Protein AF-A0A843DJU8-F1 (afdb_monomer)

Secondary structure (DSSP, 8-state):
-THHHHHHHHHHHHHHHHHHHHHHHHHHHHHHHHHHHHHHHHHHH-HHHHHH---EETTSSS-EE--HHHHHHHHHHHHHHHHHHHHHHHH-

Solvent-accessible surface area (backbone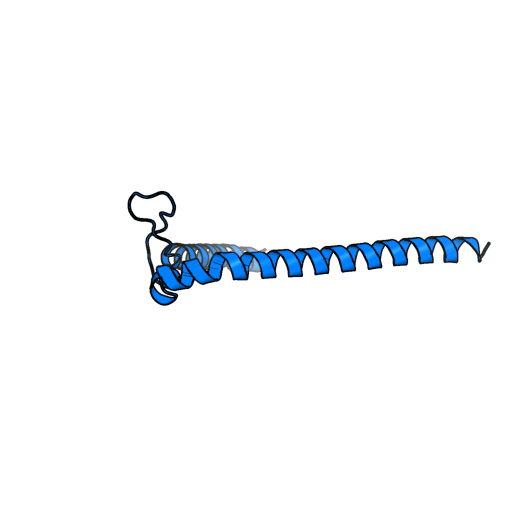 atoms only — not comparable to full-atom values): 5131 Å² total; per-residue (Å²): 129,76,70,65,57,56,56,54,51,52,52,52,52,49,52,52,51,52,50,50,51,49,52,52,50,50,51,54,49,52,51,53,52,46,50,70,64,46,51,61,55,40,68,75,62,31,64,63,48,29,53,65,22,68,51,72,32,76,86,46,101,69,66,32,68,15,42,26,48,57,54,53,50,53,51,51,52,53,51,55,48,46,69,51,50,52,59,52,65,73,73,109

Foldseek 3Di:
DPPVVVVVVVVVVVVVVVVVVVVVVVVVVVVVVCCVVVVVVCVVCPPCCLDCPQDQACPDPDHGRHCPVVVVVVVVVVVVCCVPCVVVVVVD

pLDDT: mean 89.19, std 10.12, range [52.69, 97.88]

Mean predicted aligned error: 7.85 Å

Structure (mmCIF, N/CA/C/O backbone):
data_AF-A0A843DJU8-F1
#
_entry.id   AF-A0A843DJU8-F1
#
loop_
_atom_site.group_PDB
_atom_site.id
_atom_site.type_symbol
_atom_site.label_atom_id
_atom_site.label_alt_id
_atom_site.label_comp_id
_atom_site.label_asym_id
_atom_site.label_entity_id
_atom_site.label_seq_id
_atom_site.pdbx_PDB_ins_code
_atom_site.Cartn_x
_atom_site.Cartn_y
_atom_site.Cartn_z
_atom_site.occupancy
_atom_site.B_iso_or_equiv
_atom_site.auth_seq_id
_atom_site.auth_comp_id
_atom_site.auth_asym_id
_atom_site.auth_atom_id
_atom_site.pdbx_PDB_model_num
ATOM 1 N N . MET A 1 1 ? 30.266 -2.411 -41.805 1.00 52.69 1 MET A N 1
ATOM 2 C CA . MET A 1 1 ? 28.879 -2.484 -41.281 1.00 52.69 1 MET A CA 1
ATOM 3 C C . MET A 1 1 ? 28.754 -2.798 -39.777 1.00 52.69 1 MET A C 1
ATOM 5 O O . MET A 1 1 ? 27.756 -2.409 -39.198 1.00 52.69 1 MET A O 1
ATOM 9 N N . ARG A 1 2 ? 29.740 -3.411 -39.094 1.00 57.97 2 ARG A N 1
ATOM 10 C CA . ARG A 1 2 ? 29.608 -3.891 -37.693 1.00 57.97 2 ARG A CA 1
ATOM 11 C C . ARG A 1 2 ? 29.722 -2.831 -36.570 1.00 57.97 2 ARG A C 1
ATOM 13 O O . ARG A 1 2 ? 29.235 -3.060 -35.474 1.00 57.97 2 ARG A O 1
ATOM 20 N N . LYS A 1 3 ? 30.328 -1.659 -36.816 1.00 54.19 3 LYS A N 1
ATOM 21 C CA . LYS A 1 3 ? 30.496 -0.599 -35.790 1.00 54.19 3 LYS A CA 1
ATOM 22 C C . LYS A 1 3 ? 29.211 0.183 -35.469 1.00 54.19 3 LYS A C 1
ATOM 24 O O . LYS A 1 3 ? 29.088 0.698 -34.364 1.00 54.19 3 LYS A O 1
ATOM 29 N N . ILE A 1 4 ? 28.272 0.270 -36.415 1.00 59.44 4 ILE A N 1
ATOM 30 C CA . ILE A 1 4 ? 27.055 1.095 -36.286 1.00 59.44 4 ILE A CA 1
ATOM 31 C C . ILE A 1 4 ? 26.049 0.438 -35.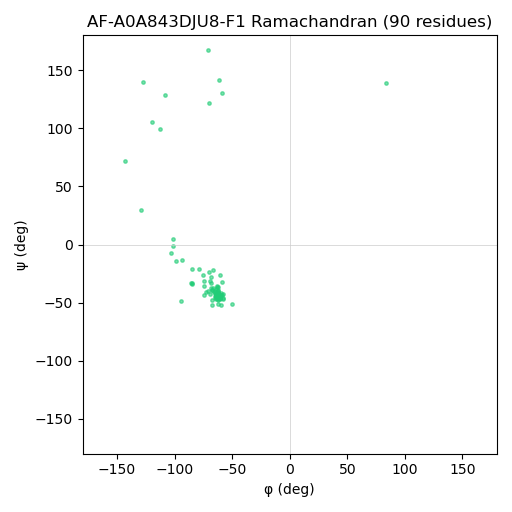322 1.00 59.44 4 ILE A C 1
ATOM 33 O O . ILE A 1 4 ? 25.347 1.132 -34.592 1.00 59.44 4 ILE A O 1
ATOM 37 N N . THR A 1 5 ? 26.024 -0.897 -35.256 1.00 64.62 5 THR A N 1
ATOM 38 C CA . THR A 1 5 ? 25.148 -1.665 -34.356 1.00 64.62 5 THR A CA 1
ATOM 39 C C . THR A 1 5 ? 25.520 -1.468 -32.882 1.00 64.62 5 THR A C 1
ATOM 41 O O . THR A 1 5 ? 24.643 -1.260 -32.052 1.00 64.62 5 THR A O 1
ATOM 44 N N . ASN A 1 6 ? 26.819 -1.408 -32.568 1.00 64.81 6 ASN A N 1
ATOM 45 C CA . ASN A 1 6 ? 27.318 -1.297 -31.190 1.00 64.81 6 ASN A CA 1
ATOM 46 C C . ASN A 1 6 ? 26.994 0.058 -30.530 1.00 64.81 6 ASN A C 1
ATOM 48 O O . ASN A 1 6 ? 26.764 0.123 -29.327 1.00 64.81 6 ASN A O 1
ATOM 52 N N . TRP A 1 7 ? 26.959 1.145 -31.309 1.00 65.50 7 TRP A N 1
ATOM 53 C CA . TRP A 1 7 ? 26.593 2.476 -30.802 1.00 65.50 7 TRP A CA 1
ATOM 54 C C . TRP A 1 7 ? 25.104 2.575 -30.471 1.00 65.50 7 TRP A C 1
ATOM 56 O O . TRP A 1 7 ? 24.737 3.136 -29.440 1.00 65.50 7 TRP A O 1
ATOM 66 N N . LYS A 1 8 ? 24.249 1.982 -31.314 1.00 74.19 8 LYS A N 1
ATOM 67 C CA . LYS A 1 8 ? 22.807 1.900 -31.053 1.00 74.19 8 LYS A CA 1
ATOM 68 C C . LYS A 1 8 ? 22.510 1.037 -29.825 1.00 74.19 8 LYS A C 1
ATOM 70 O O . LYS A 1 8 ? 21.693 1.423 -28.997 1.00 74.19 8 LYS A O 1
ATOM 75 N N . GLU A 1 9 ? 23.211 -0.085 -29.674 1.00 79.56 9 GLU A N 1
ATOM 76 C CA . GLU A 1 9 ? 23.046 -0.977 -28.522 1.00 79.56 9 GLU A CA 1
ATOM 77 C C . GLU A 1 9 ? 23.495 -0.320 -27.208 1.00 79.56 9 GLU A C 1
ATOM 79 O O . GLU A 1 9 ? 22.801 -0.423 -26.198 1.00 79.56 9 GLU A O 1
ATOM 84 N N . SER A 1 10 ? 24.605 0.427 -27.229 1.00 78.88 10 SER A N 1
ATOM 85 C CA . SER A 1 10 ? 25.069 1.197 -26.068 1.00 78.88 10 SER A CA 1
ATOM 86 C C . SER A 1 10 ? 24.061 2.278 -25.649 1.00 78.88 10 SER A C 1
ATOM 88 O O . SER A 1 10 ? 23.774 2.433 -24.462 1.00 78.88 10 SER A O 1
ATOM 90 N N . GLY A 1 11 ? 23.445 2.967 -26.619 1.00 86.88 11 GLY A N 1
ATOM 91 C CA . GLY A 1 11 ? 22.390 3.951 -26.357 1.00 86.88 11 GLY A CA 1
ATOM 92 C C . GLY A 1 11 ? 21.153 3.342 -25.688 1.00 86.88 11 GLY A C 1
ATOM 93 O O . GLY A 1 11 ? 20.678 3.869 -24.685 1.00 86.88 11 GLY A O 1
ATOM 94 N N . ILE A 1 12 ? 20.670 2.199 -26.189 1.00 89.12 12 ILE A N 1
ATOM 95 C CA . ILE A 1 12 ? 19.511 1.497 -25.608 1.00 89.12 12 ILE A CA 1
ATOM 96 C C . ILE A 1 12 ? 19.825 1.008 -24.190 1.00 89.12 12 ILE A C 1
ATOM 98 O O . ILE A 1 12 ? 19.020 1.213 -23.282 1.00 89.12 12 ILE A O 1
ATOM 102 N N . ARG A 1 13 ? 21.011 0.424 -23.972 1.00 86.06 13 ARG A N 1
ATOM 103 C CA . ARG A 1 13 ? 21.451 -0.006 -22.634 1.00 86.06 13 ARG A CA 1
ATOM 104 C C . ARG A 1 13 ? 21.505 1.164 -21.653 1.00 86.06 13 ARG A C 1
ATOM 106 O O . ARG A 1 13 ? 21.054 1.011 -20.523 1.00 86.06 13 ARG A O 1
ATOM 113 N N . GLY A 1 14 ? 21.996 2.326 -22.088 1.00 90.56 14 GLY A N 1
ATOM 114 C CA . GLY A 1 14 ? 22.003 3.544 -21.277 1.00 90.56 14 GLY A CA 1
ATOM 115 C C . GLY A 1 14 ? 20.595 3.990 -20.878 1.00 90.56 14 GLY A C 1
ATOM 116 O O . GLY A 1 14 ? 20.350 4.232 -19.701 1.00 90.56 14 GLY A O 1
ATOM 117 N N . VAL A 1 15 ? 19.656 4.027 -21.830 1.00 92.94 15 VAL A N 1
ATOM 118 C CA . VAL A 1 15 ? 18.257 4.425 -21.579 1.00 92.94 15 VAL A CA 1
ATOM 119 C C . VAL A 1 15 ? 17.545 3.455 -20.637 1.00 92.94 15 VAL A C 1
ATOM 121 O O . VAL A 1 15 ? 16.834 3.883 -19.732 1.00 92.94 15 VAL A O 1
ATOM 124 N N . TRP A 1 16 ? 17.732 2.147 -20.811 1.00 94.31 16 TRP A N 1
ATOM 125 C CA . TRP A 1 16 ? 17.135 1.159 -19.909 1.00 94.31 16 TRP A CA 1
ATOM 126 C C . TRP A 1 16 ? 17.738 1.226 -18.511 1.00 94.31 16 TRP A C 1
ATOM 128 O O . TRP A 1 16 ? 17.007 1.130 -17.529 1.00 94.31 16 TRP A O 1
ATOM 138 N N . PHE A 1 17 ? 19.050 1.443 -18.408 1.00 94.69 17 PHE A N 1
ATOM 139 C CA . PHE A 1 17 ? 19.718 1.579 -17.119 1.00 94.69 17 PHE A CA 1
ATOM 140 C C . PHE A 1 17 ? 19.242 2.821 -16.359 1.00 94.69 17 PHE A C 1
ATOM 142 O O . PHE A 1 17 ? 18.903 2.718 -15.182 1.00 94.69 17 PHE A O 1
ATOM 149 N N . THR A 1 18 ? 19.148 3.979 -17.022 1.00 95.31 18 THR A N 1
ATOM 150 C CA . THR A 1 18 ? 18.643 5.208 -16.390 1.00 95.31 18 THR A CA 1
ATOM 151 C C . THR A 1 18 ? 17.158 5.116 -16.060 1.00 95.31 18 THR A C 1
ATOM 153 O O . THR A 1 18 ? 16.749 5.579 -14.998 1.00 95.31 18 THR A O 1
ATOM 156 N N . SER A 1 19 ? 16.358 4.477 -16.916 1.00 95.25 19 SER A N 1
ATOM 157 C CA . SER A 1 19 ? 14.942 4.217 -16.648 1.00 95.25 19 SER A CA 1
ATOM 158 C C . SER A 1 19 ? 14.752 3.317 -15.425 1.00 95.25 19 SER A C 1
ATOM 160 O O . SER A 1 19 ? 13.946 3.648 -14.557 1.00 95.25 19 SER A O 1
ATOM 162 N N . ALA A 1 20 ? 15.528 2.235 -15.310 1.00 95.62 20 ALA A N 1
ATOM 163 C CA . ALA A 1 20 ? 15.497 1.355 -14.145 1.00 95.62 20 ALA A CA 1
ATOM 164 C C . ALA A 1 20 ? 15.916 2.099 -12.869 1.00 95.62 20 ALA A C 1
ATOM 166 O O . ALA A 1 20 ? 15.219 2.021 -11.861 1.00 95.62 20 ALA A O 1
ATOM 167 N N . LEU A 1 21 ? 16.997 2.886 -12.928 1.00 97.25 21 LEU A N 1
ATOM 168 C CA . LEU A 1 21 ? 17.449 3.727 -11.814 1.00 97.25 21 LEU A CA 1
ATOM 169 C C . LEU A 1 21 ? 16.372 4.714 -11.366 1.00 97.25 21 LEU A C 1
ATOM 171 O O . LEU A 1 21 ? 16.109 4.838 -10.172 1.00 97.25 21 LEU A O 1
ATOM 175 N N . PHE A 1 22 ? 15.732 5.394 -12.317 1.00 97.38 22 PHE A N 1
ATOM 176 C CA . PHE A 1 22 ? 14.668 6.345 -12.028 1.00 97.38 22 PHE A CA 1
ATOM 177 C C . PHE A 1 22 ? 13.446 5.659 -11.408 1.00 97.38 22 PHE A C 1
ATOM 179 O O . PHE A 1 22 ? 12.925 6.139 -10.405 1.00 97.38 22 PHE A O 1
ATOM 186 N N . ALA A 1 23 ? 13.026 4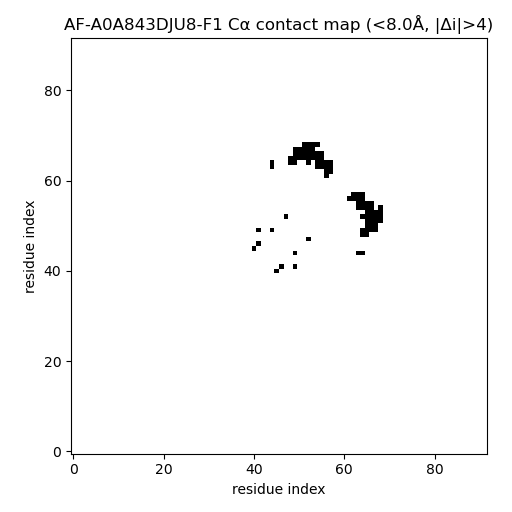.512 -11.949 1.00 97.00 23 ALA A N 1
ATOM 187 C CA . ALA A 1 23 ? 11.925 3.730 -11.395 1.00 97.00 23 ALA A CA 1
ATOM 188 C C . ALA A 1 23 ? 12.228 3.264 -9.961 1.00 97.00 23 ALA A C 1
ATOM 190 O O . ALA A 1 23 ? 11.398 3.437 -9.069 1.00 97.00 23 ALA A O 1
ATOM 191 N N . SER A 1 24 ? 13.429 2.737 -9.707 1.00 97.06 24 SER A N 1
ATOM 192 C CA . SER A 1 24 ? 13.851 2.333 -8.361 1.00 97.06 24 SER A CA 1
ATOM 193 C C . SER A 1 24 ? 13.904 3.516 -7.390 1.00 97.06 24 SER A C 1
ATOM 195 O O . SER A 1 24 ? 13.419 3.398 -6.266 1.00 97.06 24 SER A O 1
ATOM 197 N N . LEU A 1 25 ? 14.434 4.667 -7.816 1.00 97.88 25 LEU A N 1
ATOM 198 C CA . LEU A 1 25 ? 14.453 5.886 -7.003 1.00 97.88 25 LEU A CA 1
ATOM 199 C C . LEU A 1 25 ? 13.040 6.383 -6.684 1.00 97.88 25 LEU A C 1
ATOM 201 O O . LEU A 1 25 ? 12.778 6.754 -5.542 1.00 97.88 25 LEU A O 1
ATOM 205 N N . ALA A 1 26 ? 12.123 6.347 -7.652 1.00 97.06 26 ALA A N 1
ATOM 206 C CA . ALA A 1 26 ? 10.729 6.718 -7.434 1.00 97.06 26 ALA A CA 1
ATOM 207 C C . ALA A 1 26 ? 10.061 5.809 -6.392 1.00 97.06 26 ALA A C 1
ATOM 209 O O . ALA A 1 26 ? 9.382 6.304 -5.496 1.00 97.06 26 ALA A O 1
ATOM 210 N N . VAL A 1 27 ? 10.303 4.495 -6.452 1.00 97.31 27 VAL A N 1
ATOM 211 C CA . VAL A 1 27 ? 9.793 3.545 -5.450 1.00 97.31 27 VAL A CA 1
ATOM 212 C C . VAL A 1 27 ? 10.355 3.858 -4.064 1.00 97.31 27 VAL A C 1
ATOM 214 O O . VAL A 1 27 ? 9.586 3.954 -3.112 1.00 97.31 27 VAL A O 1
ATOM 217 N N . ILE A 1 28 ? 11.669 4.076 -3.942 1.00 97.69 28 ILE A N 1
ATOM 218 C CA . ILE A 1 28 ? 12.298 4.441 -2.661 1.00 97.69 28 ILE A CA 1
ATOM 219 C C . ILE A 1 28 ? 11.690 5.737 -2.1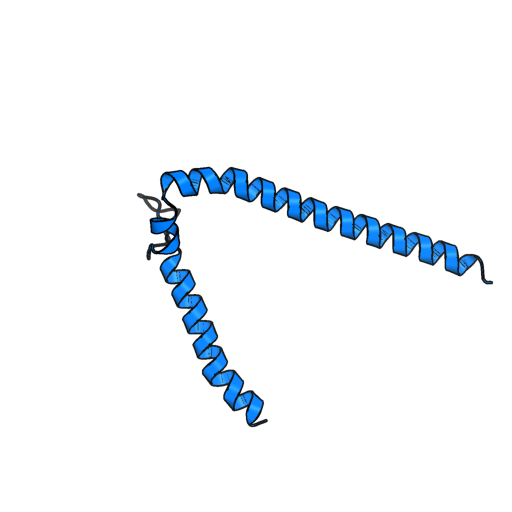13 1.00 97.69 28 ILE A C 1
ATOM 221 O O . ILE A 1 28 ? 11.381 5.817 -0.925 1.00 97.69 28 ILE A O 1
ATOM 225 N N . PHE A 1 29 ? 11.482 6.734 -2.973 1.00 97.31 29 PHE A N 1
ATOM 226 C CA . PHE A 1 29 ? 10.898 8.012 -2.584 1.00 97.31 29 PHE A CA 1
ATOM 227 C C . PHE A 1 29 ? 9.455 7.861 -2.091 1.00 97.31 29 PHE A C 1
ATOM 229 O O . PHE A 1 29 ? 9.118 8.374 -1.026 1.00 97.31 29 PHE A O 1
ATOM 236 N N . ILE A 1 30 ? 8.618 7.116 -2.820 1.00 96.62 30 ILE A N 1
ATOM 237 C CA . ILE A 1 30 ? 7.224 6.863 -2.433 1.00 96.62 30 ILE A CA 1
ATOM 238 C C . ILE A 1 30 ? 7.166 6.091 -1.113 1.00 96.62 30 ILE A C 1
ATOM 240 O O . ILE A 1 30 ? 6.401 6.469 -0.230 1.00 96.62 30 ILE A O 1
ATOM 244 N N . LEU A 1 31 ? 7.989 5.053 -0.943 1.00 95.94 31 LEU A N 1
ATOM 245 C CA . LEU A 1 31 ? 8.052 4.291 0.308 1.00 95.94 31 LEU A CA 1
ATOM 246 C C . LEU A 1 31 ? 8.499 5.172 1.479 1.00 95.94 31 LEU A C 1
ATOM 248 O O . LEU A 1 31 ? 7.880 5.136 2.539 1.00 95.94 31 LEU A O 1
ATOM 252 N N . GLY A 1 32 ? 9.532 5.995 1.285 1.00 96.25 32 GLY A N 1
ATOM 253 C CA . GLY A 1 32 ? 10.001 6.936 2.302 1.00 96.25 32 GLY A CA 1
ATOM 254 C C . GLY A 1 32 ? 8.922 7.947 2.699 1.00 96.25 32 GLY A C 1
ATOM 255 O O . GLY A 1 32 ? 8.665 8.142 3.886 1.00 96.25 32 GLY A O 1
ATOM 256 N N . TYR A 1 33 ? 8.242 8.537 1.715 1.00 95.50 33 TYR A N 1
ATOM 257 C CA . TYR A 1 33 ? 7.138 9.468 1.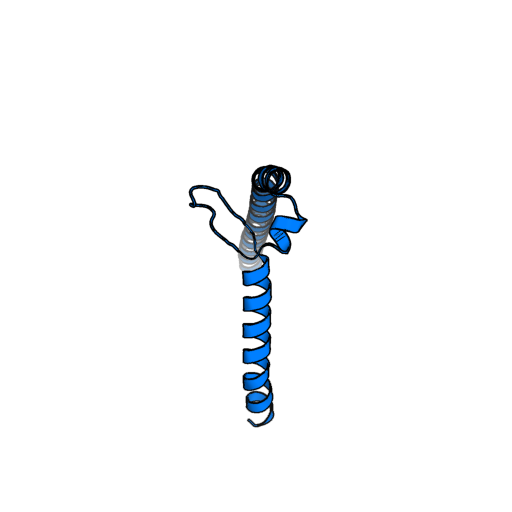947 1.00 95.50 33 TYR A CA 1
ATOM 258 C C . TYR A 1 33 ? 5.966 8.807 2.686 1.00 95.50 33 TYR A C 1
ATOM 260 O O . TYR A 1 33 ? 5.444 9.372 3.651 1.00 95.50 33 TYR A O 1
ATOM 268 N N . LEU A 1 34 ? 5.583 7.595 2.273 1.00 94.00 34 LEU A N 1
ATOM 269 C CA . LEU A 1 34 ? 4.511 6.830 2.903 1.00 94.00 34 LEU A CA 1
ATOM 270 C C . LEU A 1 34 ? 4.839 6.532 4.367 1.00 94.00 34 LEU A C 1
ATOM 272 O O . LEU A 1 34 ? 3.994 6.733 5.227 1.00 94.00 34 LEU A O 1
ATOM 276 N N . LEU A 1 35 ? 6.065 6.100 4.675 1.00 91.81 35 LEU A N 1
ATOM 277 C CA . LEU A 1 35 ? 6.457 5.802 6.054 1.00 91.81 35 LEU A CA 1
ATOM 278 C C . LEU A 1 35 ? 6.385 7.047 6.943 1.00 91.81 35 LEU A C 1
ATOM 280 O O . LEU A 1 35 ? 5.796 6.983 8.017 1.00 91.81 35 LEU A O 1
ATOM 284 N N . ILE A 1 36 ? 6.924 8.181 6.486 1.00 93.44 36 ILE A N 1
ATOM 285 C CA . ILE A 1 36 ? 6.932 9.437 7.257 1.00 93.44 36 ILE A CA 1
ATOM 286 C C . ILE A 1 36 ? 5.50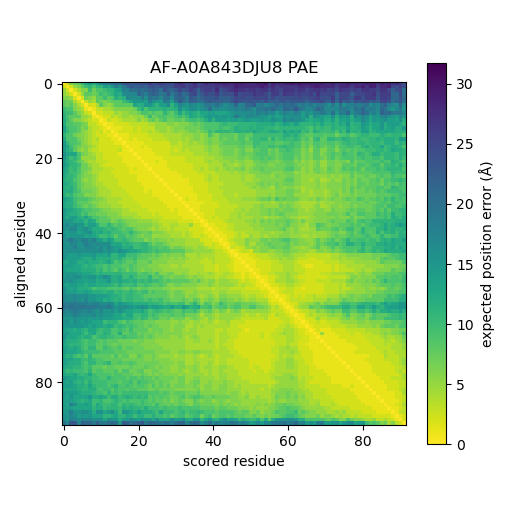8 9.940 7.531 1.00 93.44 36 ILE A C 1
ATOM 288 O O . ILE A 1 36 ? 5.235 10.440 8.618 1.00 93.44 36 ILE A O 1
ATOM 292 N N . THR A 1 37 ? 4.604 9.808 6.560 1.00 88.50 37 THR A N 1
ATOM 293 C CA . THR A 1 37 ? 3.223 10.302 6.681 1.00 88.50 37 THR A CA 1
ATOM 294 C C . THR A 1 37 ? 2.290 9.320 7.386 1.00 88.50 37 THR A C 1
ATOM 296 O O . THR A 1 37 ? 1.409 9.749 8.124 1.00 88.50 37 THR A O 1
ATOM 299 N N . ALA A 1 38 ? 2.488 8.012 7.210 1.00 86.81 38 ALA A N 1
ATOM 300 C CA . ALA A 1 38 ? 1.617 6.988 7.780 1.00 86.81 38 ALA A CA 1
ATOM 301 C C . ALA A 1 38 ? 1.982 6.619 9.226 1.00 86.81 38 ALA A C 1
ATOM 303 O O . ALA A 1 38 ? 1.086 6.332 10.014 1.00 86.81 38 ALA A O 1
ATOM 304 N N . LEU A 1 39 ? 3.267 6.650 9.612 1.00 88.12 39 LEU A N 1
ATOM 305 C CA . LEU A 1 39 ? 3.704 6.371 10.992 1.00 88.12 39 LEU A CA 1
ATOM 306 C C . LEU A 1 39 ? 2.940 7.165 12.069 1.00 88.12 39 LEU A C 1
ATOM 308 O O . LEU A 1 39 ? 2.439 6.527 12.994 1.00 88.12 39 LEU A O 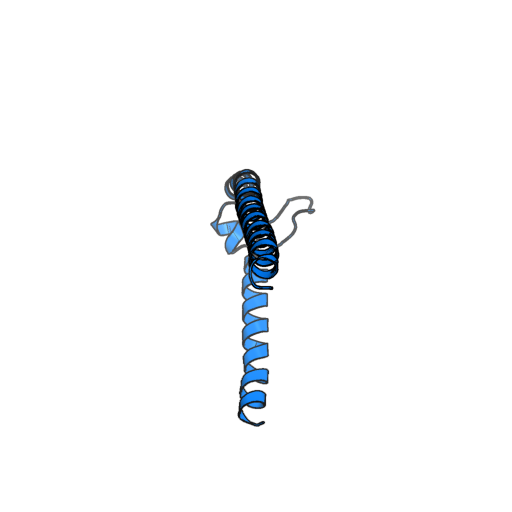1
ATOM 312 N N . PRO A 1 40 ? 2.808 8.505 11.990 1.00 86.00 40 PRO A N 1
ATOM 313 C CA . PRO A 1 40 ? 2.046 9.260 12.985 1.00 86.00 40 PRO A CA 1
ATOM 314 C C . PRO A 1 40 ? 0.564 8.861 13.017 1.00 86.00 40 PRO A C 1
ATOM 316 O O . PRO A 1 40 ? 0.002 8.730 14.099 1.00 86.00 40 PRO A O 1
ATOM 319 N N . ALA A 1 41 ? -0.045 8.550 11.867 1.00 82.62 41 ALA A N 1
ATOM 320 C CA . ALA A 1 41 ? -1.426 8.069 11.815 1.00 82.62 41 ALA A CA 1
ATOM 321 C C . ALA A 1 41 ? -1.600 6.709 12.521 1.00 82.62 41 ALA A C 1
ATOM 323 O O . ALA A 1 41 ? -2.581 6.497 13.233 1.00 82.62 41 ALA A O 1
ATOM 324 N N . PHE A 1 42 ? -0.627 5.798 12.395 1.00 85.31 42 PHE A N 1
ATOM 325 C CA . PHE A 1 42 ? -0.637 4.526 13.126 1.00 85.31 42 PHE A CA 1
ATOM 326 C C . PHE A 1 42 ? -0.430 4.690 14.634 1.00 85.31 42 PHE A C 1
ATOM 328 O O . PHE A 1 42 ? -0.902 3.845 15.394 1.00 85.31 42 PHE A O 1
ATOM 335 N N . LEU A 1 43 ? 0.269 5.739 15.075 1.00 83.50 43 LEU A N 1
ATOM 336 C CA . LEU A 1 43 ? 0.435 6.048 16.498 1.00 83.50 43 LEU A CA 1
ATOM 337 C C . LEU A 1 43 ? -0.843 6.630 17.112 1.00 83.50 43 LEU A C 1
ATOM 339 O O . LEU A 1 43 ? -1.136 6.327 18.265 1.00 83.50 43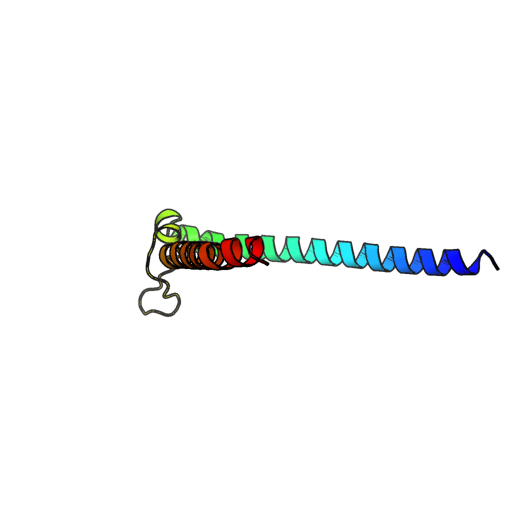 LEU A O 1
ATOM 343 N N . GLU A 1 44 ? -1.597 7.431 16.358 1.00 82.19 44 GLU A N 1
ATOM 344 C CA . GLU A 1 44 ? -2.868 8.009 16.816 1.00 82.19 44 GLU A CA 1
ATOM 345 C C . GLU A 1 44 ? -4.002 6.978 16.858 1.00 82.19 44 GLU A C 1
ATOM 347 O O . GLU A 1 44 ? -4.756 6.934 17.827 1.00 82.19 44 GLU A O 1
ATOM 352 N N . VAL A 1 45 ? -4.116 6.138 15.824 1.00 84.50 45 VAL A N 1
ATOM 353 C CA . VAL A 1 45 ? -5.188 5.131 15.720 1.00 84.50 45 VAL A CA 1
ATOM 354 C C . VAL A 1 45 ? -4.826 3.836 16.451 1.00 84.50 45 VAL A C 1
ATOM 356 O O . VAL A 1 45 ? -5.699 3.173 16.992 1.00 84.50 45 VAL A O 1
ATOM 359 N N . GLY A 1 46 ? -3.546 3.461 16.477 1.00 85.81 46 GLY A N 1
ATOM 360 C CA . GLY A 1 46 ? -3.094 2.144 16.921 1.00 85.81 46 GLY A CA 1
ATOM 361 C C . GLY A 1 46 ? -3.183 1.087 15.813 1.00 85.81 46 GLY A C 1
ATOM 362 O O . GLY A 1 46 ? -4.143 1.008 15.048 1.00 85.81 46 GLY A O 1
ATOM 363 N N . ILE A 1 47 ? -2.165 0.223 15.723 1.00 87.88 47 ILE A N 1
ATOM 364 C CA . ILE A 1 47 ? -2.066 -0.804 14.666 1.00 87.88 47 ILE A CA 1
ATOM 365 C C . ILE A 1 47 ? -3.213 -1.825 14.751 1.00 87.88 47 ILE A C 1
ATOM 367 O O . ILE A 1 47 ? -3.710 -2.277 13.723 1.00 87.88 47 ILE A O 1
ATOM 371 N N . PHE A 1 48 ? -3.647 -2.189 15.962 1.00 88.81 48 PHE A N 1
ATOM 372 C CA . PHE A 1 48 ? -4.738 -3.150 16.150 1.00 88.81 48 PHE A CA 1
ATOM 373 C C . PHE A 1 48 ? -6.084 -2.598 15.673 1.00 88.81 48 PHE A C 1
ATOM 375 O O . PHE A 1 48 ? -6.768 -3.280 14.911 1.00 88.81 48 PHE A O 1
ATOM 382 N N . ASP A 1 49 ? -6.431 -1.368 16.053 1.00 88.25 49 ASP A N 1
ATOM 383 C CA . ASP A 1 49 ? -7.692 -0.739 15.645 1.00 88.25 49 ASP A CA 1
ATOM 384 C C . ASP A 1 49 ? -7.700 -0.409 14.149 1.00 88.25 49 ASP A C 1
ATOM 386 O O . ASP A 1 49 ? -8.730 -0.537 13.490 1.00 88.25 49 ASP A O 1
ATOM 390 N N . PHE A 1 50 ? -6.539 -0.098 13.566 1.00 89.19 50 PHE A N 1
ATOM 391 C CA . PHE A 1 50 ? -6.394 0.002 12.116 1.00 89.19 50 PHE A CA 1
ATOM 392 C C . PHE A 1 50 ? -6.668 -1.341 11.415 1.00 89.19 50 PHE A C 1
ATOM 394 O O . PHE A 1 50 ? -7.472 -1.398 10.487 1.00 89.19 50 PHE A O 1
ATOM 401 N N . LEU A 1 51 ? -6.035 -2.438 11.850 1.00 90.75 51 LEU A N 1
ATOM 402 C CA . LEU A 1 51 ? -6.140 -3.740 11.174 1.00 90.75 51 LEU A CA 1
ATOM 403 C C . LEU A 1 51 ? -7.499 -4.424 11.366 1.00 90.75 51 LEU A C 1
ATOM 405 O O . LEU A 1 51 ? -8.018 -5.018 10.421 1.00 90.75 51 LEU A O 1
ATOM 409 N N . PHE A 1 52 ? -8.060 -4.368 12.573 1.00 90.38 52 PHE A N 1
ATOM 410 C CA . PHE A 1 52 ? -9.293 -5.080 12.926 1.00 90.38 52 PHE A CA 1
ATOM 411 C C . PHE A 1 52 ? -10.530 -4.177 12.976 1.00 90.38 52 PHE A C 1
ATOM 413 O O . PHE A 1 52 ? -11.645 -4.686 13.089 1.00 90.38 52 PHE A O 1
ATOM 420 N N . GLY A 1 53 ? -10.362 -2.858 12.853 1.00 90.12 53 GLY A N 1
ATOM 421 C CA . GLY A 1 53 ? -11.473 -1.919 12.766 1.00 90.12 53 GLY A CA 1
ATOM 422 C C . GLY A 1 53 ? -12.351 -2.188 11.544 1.00 90.12 53 GLY A C 1
ATOM 423 O O . GLY A 1 53 ? -11.870 -2.528 10.462 1.00 90.12 53 GLY A O 1
ATOM 424 N N . THR A 1 54 ? -13.660 -2.042 11.716 1.00 90.06 54 THR A N 1
ATOM 425 C CA . THR A 1 54 ? -14.663 -2.348 10.684 1.00 90.06 54 THR A CA 1
ATOM 426 C C . THR A 1 54 ? -15.153 -1.118 9.926 1.00 90.06 54 THR A C 1
ATOM 428 O O . THR A 1 54 ? -15.781 -1.269 8.880 1.00 90.06 54 THR A O 1
ATOM 431 N N . GLU A 1 55 ? -14.870 0.083 10.429 1.00 89.75 55 GLU A N 1
ATOM 432 C CA . GLU A 1 55 ? -15.320 1.342 9.843 1.00 89.75 55 GLU A CA 1
ATOM 433 C C . GLU A 1 55 ? -14.162 2.097 9.185 1.00 89.75 55 GLU A C 1
ATOM 435 O O . GLU A 1 55 ? -13.127 2.353 9.803 1.00 89.75 55 GLU A O 1
ATOM 440 N N . TRP A 1 56 ? -14.382 2.487 7.929 1.00 89.88 56 TRP A N 1
ATOM 441 C CA . TRP A 1 56 ? -13.492 3.344 7.158 1.00 89.88 56 TRP A CA 1
ATOM 442 C C . TRP A 1 56 ? -14.187 4.685 6.897 1.00 89.88 56 TRP A C 1
ATOM 444 O O . TRP A 1 56 ? -15.017 4.792 5.990 1.00 89.88 56 TRP A O 1
ATOM 454 N N . ASN A 1 57 ? -13.864 5.705 7.694 1.00 90.88 57 ASN A N 1
ATOM 455 C CA . ASN A 1 57 ? -14.434 7.046 7.582 1.00 90.88 57 ASN A CA 1
ATOM 456 C C . ASN A 1 57 ? -13.390 8.146 7.875 1.00 90.88 57 ASN A C 1
ATOM 458 O O . ASN A 1 57 ? -13.454 8.823 8.905 1.00 90.88 57 ASN A O 1
ATOM 462 N N . PRO A 1 58 ? -12.428 8.373 6.964 1.00 86.19 58 PRO A N 1
ATOM 463 C CA . PRO A 1 58 ? -11.381 9.381 7.149 1.00 86.19 58 PRO A CA 1
ATOM 464 C C . PRO A 1 58 ? -11.907 10.827 7.140 1.00 86.19 58 PRO A C 1
ATOM 466 O O . PRO A 1 58 ? -11.250 11.724 7.658 1.00 86.19 58 PRO A O 1
ATOM 469 N N . THR A 1 59 ? -13.084 11.070 6.554 1.00 89.56 59 THR A N 1
ATOM 470 C CA . THR A 1 59 ? -13.709 12.402 6.428 1.00 89.56 59 THR A CA 1
ATOM 471 C C . THR A 1 59 ? -14.828 12.652 7.444 1.00 89.56 59 THR A C 1
ATOM 473 O O . THR A 1 59 ? -15.525 13.662 7.349 1.00 89.56 59 THR A O 1
ATOM 476 N N . GLY A 1 60 ? -15.057 11.719 8.370 1.00 84.94 60 GLY A N 1
ATOM 477 C CA . GLY A 1 60 ? -16.106 11.817 9.381 1.00 84.94 60 GLY A CA 1
ATOM 478 C C . GLY A 1 60 ? -15.814 12.876 10.443 1.00 84.94 60 GLY A C 1
ATOM 479 O O . GLY A 1 60 ? -14.690 13.352 10.582 1.00 84.94 60 GLY A O 1
ATOM 480 N N . SER A 1 61 ? -16.827 13.215 11.247 1.00 84.94 61 SER A N 1
ATOM 481 C CA . SER A 1 61 ? -16.660 14.092 12.419 1.00 84.94 61 SER A CA 1
ATOM 482 C C . SER A 1 61 ? -15.652 13.536 13.429 1.00 84.94 61 SER A C 1
ATOM 484 O O . SER A 1 61 ? -14.951 14.297 14.089 1.00 84.94 61 SER A O 1
ATOM 486 N N . THR A 1 62 ? -15.574 12.209 13.527 1.00 83.88 62 THR A N 1
ATOM 487 C CA . THR A 1 62 ? -14.517 11.462 14.211 1.00 83.88 62 THR A CA 1
ATOM 488 C C . THR A 1 62 ? -13.840 10.565 13.173 1.00 83.88 62 THR A C 1
ATOM 490 O O . THR A 1 62 ? -14.466 9.592 12.744 1.00 83.88 62 THR A O 1
ATOM 493 N N . PRO A 1 63 ? -12.618 10.893 12.716 1.00 83.50 63 PRO A N 1
ATOM 494 C CA . PRO A 1 63 ? -11.929 10.104 11.700 1.00 83.50 63 PRO A CA 1
ATOM 495 C C . PRO A 1 63 ? -11.716 8.652 12.146 1.00 83.50 63 PRO A C 1
ATOM 497 O O . PRO A 1 63 ? -11.211 8.411 13.242 1.00 83.50 63 PRO A O 1
ATOM 500 N N . SER A 1 64 ? -12.071 7.691 11.291 1.00 86.81 64 SER A N 1
ATOM 501 C CA . SER A 1 64 ? -11.822 6.261 11.506 1.00 86.81 64 SER A CA 1
ATOM 502 C C . SER A 1 64 ? -11.113 5.638 10.302 1.00 86.81 64 SER A C 1
ATOM 504 O O . SER A 1 64 ? -11.402 5.956 9.147 1.00 86.81 64 SER A O 1
ATOM 506 N N . TYR A 1 65 ? -10.153 4.755 10.577 1.00 89.00 65 TYR A N 1
ATOM 507 C CA . TYR A 1 65 ? -9.246 4.183 9.574 1.00 89.00 65 TYR A CA 1
ATOM 508 C C . TYR A 1 65 ? -9.192 2.649 9.644 1.00 89.00 65 TYR A C 1
ATOM 510 O O . TYR A 1 65 ? -8.171 2.047 9.327 1.00 89.00 65 TYR A O 1
ATOM 518 N N . GLY A 1 66 ? -10.274 1.998 10.074 1.00 91.06 66 GLY A N 1
ATOM 519 C CA . GLY A 1 66 ? -10.343 0.542 10.167 1.00 91.06 66 GLY A CA 1
ATOM 520 C C . GLY A 1 66 ? -10.391 -0.119 8.787 1.00 91.06 66 GLY A C 1
ATOM 521 O O . GLY A 1 66 ? -11.305 0.135 8.002 1.00 91.06 66 GLY A O 1
ATOM 522 N N . ILE A 1 67 ? -9.426 -0.990 8.485 1.00 93.50 67 ILE A N 1
ATOM 523 C CA . ILE A 1 67 ? -9.339 -1.710 7.203 1.00 93.50 67 ILE A CA 1
ATOM 524 C C . ILE A 1 67 ? -9.823 -3.163 7.275 1.00 93.50 67 ILE A C 1
ATOM 526 O O . ILE A 1 67 ? -9.842 -3.850 6.254 1.00 93.50 67 ILE A O 1
ATOM 530 N N . GLY A 1 68 ? -10.243 -3.651 8.441 1.00 93.62 68 GLY A N 1
ATOM 531 C CA . GLY A 1 68 ? -10.643 -5.046 8.644 1.00 93.62 68 GLY A CA 1
ATOM 532 C C . GLY A 1 68 ? -11.782 -5.481 7.719 1.00 93.62 68 GLY A C 1
ATOM 533 O O . GLY A 1 68 ? -11.709 -6.540 7.093 1.00 93.62 68 GLY A O 1
ATOM 534 N N . ALA A 1 69 ? -12.794 -4.626 7.539 1.00 93.06 69 ALA A N 1
ATOM 535 C CA . ALA A 1 69 ? -13.884 -4.885 6.596 1.00 93.06 69 ALA A CA 1
ATOM 536 C C . ALA A 1 69 ? -13.397 -4.963 5.134 1.00 93.06 69 ALA A C 1
ATOM 538 O O . ALA A 1 69 ? -13.885 -5.792 4.363 1.00 93.06 69 ALA A O 1
ATOM 539 N N . LEU A 1 70 ? -12.398 -4.154 4.760 1.00 94.69 70 LEU A N 1
ATOM 540 C CA . LEU A 1 70 ? -11.795 -4.170 3.423 1.00 94.69 70 LEU A CA 1
ATOM 541 C C . LEU A 1 70 ? -10.999 -5.462 3.192 1.00 94.69 70 LEU A C 1
ATOM 543 O O . LEU A 1 70 ? -11.126 -6.086 2.137 1.00 94.69 70 LEU A O 1
ATOM 547 N N . ILE A 1 71 ? -10.231 -5.909 4.192 1.00 95.44 71 ILE A N 1
ATOM 548 C CA . ILE A 1 71 ? -9.493 -7.180 4.134 1.00 95.44 71 ILE A CA 1
ATOM 549 C C . ILE A 1 71 ? -10.470 -8.344 3.940 1.00 95.44 71 ILE A C 1
ATOM 551 O O . ILE A 1 71 ? -10.324 -9.119 2.996 1.00 95.44 71 ILE A O 1
ATOM 555 N N . VAL A 1 72 ? -11.505 -8.447 4.777 1.00 95.94 72 VAL A N 1
ATOM 556 C CA . VAL A 1 72 ? -12.494 -9.531 4.666 1.00 95.94 72 VAL A CA 1
ATOM 557 C C . VAL A 1 72 ? -13.217 -9.478 3.318 1.00 95.94 72 VAL A C 1
ATOM 559 O O . VAL A 1 72 ? -13.354 -10.509 2.661 1.00 95.94 72 VAL A O 1
ATOM 562 N N . GLY A 1 73 ? -13.613 -8.289 2.857 1.00 95.19 73 GLY A N 1
ATOM 563 C CA . GLY A 1 73 ? -14.250 -8.112 1.552 1.00 95.19 73 GLY A CA 1
ATOM 564 C C . GLY A 1 73 ? -13.382 -8.606 0.391 1.00 95.19 73 GLY A C 1
ATOM 565 O O . GLY A 1 73 ? -13.859 -9.366 -0.451 1.00 95.19 73 GLY A O 1
ATOM 566 N N . THR A 1 74 ? -12.095 -8.249 0.362 1.00 96.44 74 THR A N 1
ATOM 567 C CA . THR A 1 74 ? -11.173 -8.708 -0.697 1.00 96.44 74 THR A CA 1
ATOM 568 C C . THR A 1 74 ? -10.954 -10.221 -0.675 1.00 96.44 74 THR A C 1
ATOM 570 O O . THR A 1 74 ? -10.955 -10.853 -1.736 1.00 96.44 74 THR A O 1
ATOM 573 N N . LEU A 1 75 ? -10.836 -10.826 0.511 1.00 97.25 75 LEU A N 1
ATOM 574 C CA . LEU A 1 75 ? -10.716 -12.279 0.657 1.00 97.25 75 LEU A CA 1
ATOM 575 C C . LEU A 1 75 ? -11.978 -13.000 0.176 1.00 97.25 75 LEU A C 1
ATOM 577 O O . LEU A 1 75 ? -11.871 -13.985 -0.555 1.00 97.25 75 LEU A O 1
ATOM 581 N N . LEU A 1 76 ? -13.162 -12.491 0.524 1.00 97.38 76 LEU A N 1
ATOM 582 C CA . LEU A 1 76 ? -14.439 -13.055 0.082 1.00 97.38 76 LEU A CA 1
ATOM 583 C C . LEU A 1 76 ? -14.614 -12.955 -1.435 1.00 97.38 76 LEU A C 1
ATOM 585 O O . LEU A 1 76 ? -15.011 -13.936 -2.060 1.00 97.38 76 LEU A O 1
ATOM 589 N N . VAL A 1 77 ? -14.278 -11.812 -2.039 1.00 97.44 77 VAL A N 1
ATOM 590 C CA . VAL A 1 77 ? -14.325 -11.641 -3.500 1.00 97.44 77 VAL A CA 1
ATOM 591 C C . VAL A 1 77 ? -13.344 -12.588 -4.187 1.00 97.44 77 VAL A C 1
ATOM 593 O O . VAL A 1 77 ? -13.713 -13.244 -5.157 1.00 97.44 77 VAL A O 1
ATOM 596 N N . THR A 1 78 ? -12.122 -12.717 -3.668 1.00 97.19 78 THR A N 1
ATOM 597 C CA . THR A 1 78 ? -11.106 -13.619 -4.231 1.00 97.19 78 THR A CA 1
ATOM 598 C C . THR A 1 78 ? -11.545 -15.079 -4.128 1.00 97.19 78 THR A C 1
ATOM 600 O O . THR A 1 78 ? -11.469 -15.819 -5.108 1.00 97.19 78 THR A O 1
ATOM 603 N N . ALA A 1 79 ? -12.061 -15.496 -2.970 1.00 97.81 79 ALA A N 1
ATOM 604 C CA . ALA A 1 79 ? -12.583 -16.843 -2.767 1.00 97.81 79 ALA A CA 1
ATOM 605 C C . ALA A 1 79 ? -13.792 -17.127 -3.670 1.00 97.81 79 ALA A C 1
ATOM 607 O O . ALA A 1 79 ? -13.826 -18.155 -4.344 1.00 97.81 79 ALA A O 1
ATOM 608 N N . GLY A 1 80 ? -14.744 -16.195 -3.746 1.00 97.50 80 GLY A N 1
ATOM 609 C CA . GLY A 1 80 ? -15.900 -16.292 -4.635 1.00 97.50 80 GLY A CA 1
ATOM 610 C C . GLY A 1 80 ? -15.498 -16.389 -6.107 1.00 97.50 80 GLY A C 1
ATOM 611 O O . GLY A 1 80 ? -16.010 -17.241 -6.831 1.00 97.50 80 GLY A O 1
ATOM 612 N N . ALA A 1 81 ? -14.526 -15.582 -6.538 1.00 97.62 81 ALA A N 1
ATOM 613 C CA . ALA A 1 81 ? -13.985 -15.639 -7.890 1.00 97.62 81 ALA A CA 1
ATOM 614 C C . ALA A 1 81 ? -13.323 -16.994 -8.179 1.00 97.62 81 ALA A C 1
ATOM 616 O O . ALA A 1 81 ? -13.590 -17.579 -9.226 1.00 97.62 81 ALA A O 1
ATOM 617 N N . MET A 1 82 ? -12.522 -17.533 -7.252 1.00 97.38 82 MET A N 1
ATOM 618 C CA . MET A 1 82 ? -11.903 -18.857 -7.403 1.00 97.38 82 MET A CA 1
ATOM 619 C C . MET A 1 82 ? -12.940 -19.978 -7.497 1.00 97.38 82 MET A C 1
ATOM 621 O O . MET A 1 82 ? -12.789 -20.868 -8.331 1.00 97.38 82 MET A O 1
ATOM 625 N N . LEU A 1 83 ? -14.011 -19.924 -6.700 1.00 97.19 83 LEU A N 1
ATOM 626 C CA . LEU A 1 83 ? -15.079 -20.930 -6.732 1.00 97.19 83 LEU A CA 1
ATOM 627 C C . LEU A 1 83 ? -15.775 -21.025 -8.096 1.00 97.19 83 LEU A C 1
ATOM 629 O O . LEU A 1 83 ? -16.287 -22.087 -8.430 1.00 97.19 83 LEU A O 1
ATOM 633 N N . ILE A 1 84 ? -15.785 -19.947 -8.884 1.00 96.25 84 ILE A N 1
ATOM 634 C CA . ILE A 1 84 ? -16.366 -19.930 -10.233 1.00 96.25 84 ILE A CA 1
ATOM 635 C C . ILE A 1 84 ? -15.291 -20.202 -11.293 1.00 96.25 84 ILE A C 1
ATOM 637 O O . ILE A 1 84 ? -15.474 -21.046 -12.169 1.00 96.25 84 ILE A O 1
ATOM 641 N N . ALA A 1 85 ? -14.160 -19.498 -11.215 1.00 96.62 85 ALA A N 1
ATOM 642 C CA . ALA A 1 85 ? -13.103 -19.556 -12.217 1.00 96.62 85 ALA A CA 1
ATOM 643 C C . ALA A 1 85 ? -12.406 -20.921 -12.264 1.00 96.62 85 ALA A C 1
ATOM 645 O O . ALA A 1 85 ? -12.075 -21.383 -13.352 1.00 96.62 85 ALA A O 1
ATOM 646 N N . VAL A 1 86 ? -12.200 -21.581 -11.116 1.00 96.62 86 VAL A N 1
ATOM 647 C CA . VAL A 1 86 ? -11.500 -22.874 -11.065 1.00 96.62 86 VAL A CA 1
ATOM 648 C C . VAL A 1 86 ? -12.317 -23.987 -11.732 1.00 96.62 86 VAL A C 1
ATOM 650 O O . VAL A 1 86 ? -11.769 -24.631 -12.624 1.00 96.62 86 VAL A O 1
ATOM 653 N N . PRO A 1 87 ? -13.606 -24.220 -11.402 1.00 95.62 87 PRO A N 1
ATOM 654 C CA . PRO A 1 87 ? -14.394 -25.225 -12.110 1.00 95.62 87 PRO A CA 1
ATOM 655 C C . PRO A 1 87 ? -14.529 -24.920 -13.599 1.00 95.62 87 PRO A C 1
ATOM 657 O O . PRO A 1 87 ? -14.326 -25.814 -14.410 1.00 95.62 87 PRO A O 1
ATOM 660 N N . LEU A 1 88 ? -14.810 -23.668 -13.977 1.00 96.12 88 LEU A N 1
ATOM 661 C CA . LEU A 1 88 ? -14.914 -23.302 -15.392 1.00 96.12 88 LEU A CA 1
ATOM 662 C C . LEU A 1 88 ? -13.602 -23.544 -16.145 1.00 96.12 88 LEU A C 1
ATOM 664 O O . LEU A 1 88 ? -13.636 -24.132 -17.217 1.00 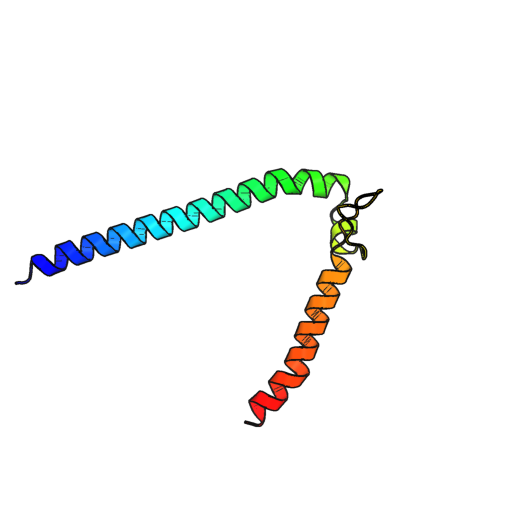96.12 88 LEU A O 1
ATOM 668 N N . GLY A 1 89 ? -12.462 -23.151 -15.575 1.00 95.75 89 GLY A N 1
ATOM 669 C CA . GLY A 1 89 ? -11.156 -23.326 -16.210 1.00 95.75 89 GLY A CA 1
ATOM 670 C C . GLY A 1 89 ? -10.680 -24.778 -16.287 1.00 95.75 89 GLY A C 1
ATOM 671 O O . GLY A 1 89 ? -9.867 -25.093 -17.146 1.00 95.75 89 GLY A O 1
ATOM 672 N N . LEU A 1 90 ? -11.169 -25.664 -15.411 1.00 95.75 90 LEU A N 1
ATOM 673 C CA . LEU A 1 90 ? -10.886 -27.104 -15.482 1.00 95.75 90 LEU A CA 1
ATOM 674 C C . LEU A 1 90 ? -11.833 -27.856 -16.431 1.00 95.75 90 LEU A C 1
ATOM 676 O O . LEU A 1 90 ? -11.509 -28.965 -16.850 1.00 95.75 90 LEU A O 1
ATOM 680 N N . LEU A 1 91 ? -13.008 -27.291 -16.722 1.00 93.75 91 LEU A N 1
ATOM 681 C CA . LEU A 1 91 ? -14.030 -27.900 -17.580 1.00 93.75 91 LEU A CA 1
ATOM 682 C C . LEU A 1 91 ? -13.936 -27.466 -19.055 1.00 93.75 91 LEU A C 1
ATOM 684 O O . LEU A 1 91 ? -14.591 -28.089 -19.891 1.00 93.75 91 LEU A O 1
ATOM 688 N N . THR A 1 92 ? -13.165 -26.418 -19.371 1.00 73.38 92 THR A N 1
ATOM 689 C CA . THR A 1 92 ? -12.822 -25.984 -20.742 1.00 73.38 92 THR A CA 1
ATOM 690 C C . THR A 1 92 ? -11.521 -26.604 -21.220 1.00 73.38 92 THR A C 1
ATOM 692 O O . THR A 1 92 ? -11.487 -27.065 -22.380 1.00 73.38 92 THR A O 1
#

Sequence (92 aa):
MRKITNWKESGIRGVWFTSALFASLAVIFILGYLLITALPAFLEVGIFDFLFGTEWNPTGSTPSYGIGALIVGTLLVTAGAMLIAVPLGLLT

Radius of gyration: 23.63 Å; Cα contacts (8 Å, |Δi|>4): 45; chains: 1; bounding box: 47×42×58 Å